Protein AF-T2SXD1-F1 (afdb_monomer_lite)

pLDDT: mean 91.99, std 13.14, range [37.91, 98.5]

Organism: NCBI:txid1337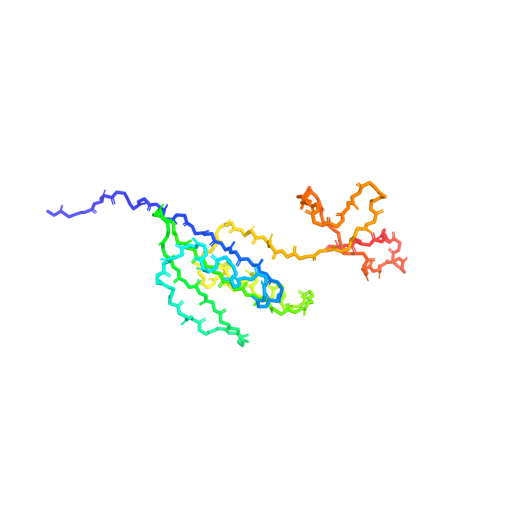391

Sequence (124 aa):
KNTCDGEKMVQKIGILGAMREEITPILELFGVGFEEIPLGGNVFHKGVYHNKEIIVAYSKIGKVHSTLTTTSMILAFGVQKVLFSGVAGSLVKDLKINDLLVATQLVQHDVDLSAFDHPLGFIP

Foldseek 3Di:
DDDPPDPPPAAEEEEEEQDPVQCPVVVVVQVFQWDWDDDPNWTWTWGAHPSHIYIYTYQHDDDVSRVVVVCCSCPVVVHPYYHYTDDDDDPDPPADPPDDDDDPDDFDQPDDPVVVVDDGRDDD

InterPro domains:
  IPR000845 Nucleoside phosphorylase domain [PF01048] (12-116)
  IPR035994 Nucleoside phosphorylase superfamily [G3DSA:3.40.50.1580] (9-124)
  IPR035994 Nucleoside phosphorylase superfamily [SSF53167] (12-123)

Secondary structure (DSSP, 8-state):
----------EEEEEEESSHHHHHHHHHHH-S-PEEEEETTEEEEEEEETTEEEEEEE--SSHHHHHHHHHHHHHHH---EEEE-------STTPPTT-----S----TT---GGGTPPTT---

Radius of gyration: 18.23 Å; chains: 1; bounding box: 50×31×59 Å

Structure (mmCIF, N/CA/C/O backbone):
data_AF-T2SXD1-F1
#
_entry.id   AF-T2SXD1-F1
#
loop_
_atom_site.group_PDB
_atom_site.id
_atom_site.type_symbol
_atom_site.label_atom_id
_atom_site.label_alt_id
_atom_site.label_comp_id
_atom_site.label_asym_id
_atom_site.label_entity_id
_atom_site.label_seq_id
_atom_site.pdbx_PDB_ins_code
_atom_site.Cartn_x
_atom_site.Cartn_y
_atom_site.Cartn_z
_atom_site.occupancy
_atom_site.B_iso_or_equiv
_atom_site.auth_seq_id
_atom_site.auth_comp_id
_atom_site.auth_asym_id
_atom_site.auth_atom_id
_atom_site.pdbx_PDB_model_num
ATOM 1 N N . LYS A 1 1 ? -26.502 -17.886 33.418 1.00 37.91 1 LYS A N 1
ATOM 2 C CA . LYS A 1 1 ? -25.039 -18.053 33.238 1.00 37.91 1 LYS A CA 1
ATOM 3 C C . LYS A 1 1 ? -24.834 -18.280 31.742 1.00 37.91 1 LYS A C 1
ATOM 5 O O . LYS A 1 1 ? -25.166 -19.361 31.288 1.00 37.91 1 LYS A O 1
ATOM 10 N N . ASN A 1 2 ? -24.795 -17.194 30.961 1.00 38.81 2 ASN A N 1
ATOM 11 C CA . ASN A 1 2 ? -23.576 -16.588 30.377 1.00 38.81 2 ASN A CA 1
ATOM 12 C C . ASN A 1 2 ? -22.790 -17.621 29.562 1.00 38.81 2 ASN A C 1
ATOM 14 O O . ASN A 1 2 ? -22.407 -18.628 30.139 1.00 38.81 2 ASN A O 1
ATOM 18 N N . THR A 1 3 ? -22.452 -17.471 28.287 1.00 45.53 3 THR A N 1
ATOM 19 C CA . THR A 1 3 ? -22.532 -16.409 27.259 1.00 45.53 3 THR A CA 1
ATOM 20 C C . THR A 1 3 ? -21.849 -17.082 26.068 1.00 45.53 3 THR A C 1
ATOM 22 O O . THR A 1 3 ? -20.729 -17.536 26.274 1.00 45.53 3 THR A O 1
ATOM 25 N N . CYS A 1 4 ? -22.457 -17.184 24.886 1.00 41.00 4 CYS A N 1
ATOM 26 C CA . CYS A 1 4 ? -21.770 -17.558 23.636 1.00 41.00 4 CYS A CA 1
ATOM 27 C C . CYS A 1 4 ? -22.655 -17.139 22.448 1.00 41.00 4 CYS A C 1
ATOM 29 O O . CYS A 1 4 ? -23.067 -17.965 21.637 1.00 41.00 4 CYS A O 1
ATOM 31 N N . ASP A 1 5 ? -22.994 -15.852 22.374 1.00 45.12 5 ASP A N 1
ATOM 32 C CA . ASP A 1 5 ? -23.400 -15.273 21.096 1.00 45.12 5 ASP A CA 1
ATOM 33 C C . ASP A 1 5 ? -22.146 -15.248 20.217 1.00 45.12 5 ASP A C 1
ATOM 35 O O . ASP A 1 5 ? -21.136 -14.655 20.592 1.00 45.12 5 ASP A O 1
ATOM 39 N N . GLY A 1 6 ? -22.174 -15.976 19.098 1.00 44.44 6 GLY A N 1
ATOM 40 C CA . GLY A 1 6 ? -21.041 -16.082 18.186 1.00 44.44 6 GLY A CA 1
ATOM 41 C C . GLY A 1 6 ? -20.570 -14.699 17.748 1.00 44.44 6 GLY A C 1
ATOM 42 O O . GLY A 1 6 ? -21.315 -13.962 17.100 1.00 44.44 6 GLY A O 1
ATOM 43 N N . GLU A 1 7 ? -19.333 -14.353 18.099 1.00 51.22 7 GLU A N 1
ATOM 44 C CA . GLU A 1 7 ? -18.679 -13.139 17.631 1.00 51.22 7 GLU A CA 1
ATOM 45 C C . GLU A 1 7 ? -18.646 -13.178 16.099 1.00 51.22 7 GLU A C 1
ATOM 47 O O . GLU A 1 7 ? -17.864 -13.905 15.481 1.00 51.22 7 GLU A O 1
ATOM 52 N N . LYS A 1 8 ? -19.541 -12.424 15.450 1.00 57.34 8 LYS A N 1
ATOM 53 C CA . LYS A 1 8 ? -19.431 -12.165 14.015 1.00 57.34 8 LYS A CA 1
ATOM 54 C C . LYS A 1 8 ? -18.068 -11.519 13.794 1.00 57.34 8 LYS A C 1
ATOM 56 O O . LYS A 1 8 ? -17.869 -10.374 14.186 1.00 57.34 8 LYS A O 1
ATOM 61 N N . MET A 1 9 ? -17.156 -12.252 13.158 1.00 59.59 9 MET A N 1
ATOM 62 C CA . MET A 1 9 ? -15.852 -11.743 12.739 1.00 59.59 9 MET A CA 1
ATOM 63 C C . MET A 1 9 ? -16.042 -10.454 11.934 1.00 59.59 9 MET A C 1
ATOM 65 O O . MET A 1 9 ? -16.510 -10.479 10.792 1.00 59.59 9 MET A O 1
ATOM 69 N N . VAL A 1 10 ? -15.707 -9.319 12.547 1.00 78.94 10 VAL A N 1
ATOM 70 C CA . VAL A 1 10 ? -15.702 -8.018 11.880 1.00 78.94 10 VAL A CA 1
ATOM 71 C C . VAL A 1 10 ? -14.595 -8.061 10.836 1.00 78.94 10 VAL A C 1
ATOM 73 O O . VAL A 1 10 ? -13.424 -8.238 11.169 1.00 78.94 10 VAL A O 1
ATOM 76 N N . GLN A 1 11 ? -14.960 -7.943 9.559 1.00 92.19 11 GLN A N 1
ATOM 77 C CA . GLN A 1 11 ? -13.968 -7.941 8.487 1.00 92.19 11 GLN A CA 1
ATOM 78 C C . GLN A 1 11 ? 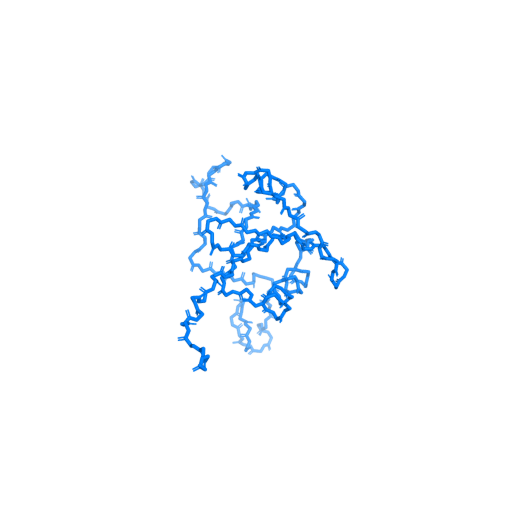-13.062 -6.719 8.610 1.00 92.19 11 GLN A C 1
ATOM 80 O O . GLN A 1 11 ? -13.553 -5.596 8.746 1.00 92.19 11 GLN A O 1
ATOM 85 N N . LYS A 1 12 ? -11.751 -6.959 8.512 1.00 97.19 12 LYS A N 1
ATOM 86 C CA . LYS A 1 12 ? -10.715 -5.929 8.592 1.00 97.19 12 LYS A CA 1
ATOM 87 C C . LYS A 1 12 ? -10.038 -5.736 7.244 1.00 97.19 12 LYS A C 1
ATOM 89 O O . LYS A 1 12 ? -9.400 -6.664 6.732 1.00 97.19 12 LYS A O 1
ATOM 94 N N . ILE A 1 13 ? -10.186 -4.547 6.671 1.00 98.06 13 ILE A N 1
ATOM 95 C CA . ILE A 1 13 ? -9.668 -4.203 5.343 1.00 98.06 13 ILE A CA 1
ATOM 96 C C . ILE A 1 13 ? -8.648 -3.075 5.484 1.00 98.06 13 ILE A C 1
ATOM 98 O O . ILE A 1 13 ? -8.937 -2.035 6.068 1.00 98.06 13 ILE A O 1
ATOM 102 N N . GLY A 1 14 ? -7.458 -3.288 4.937 1.00 98.19 14 GLY A N 1
ATOM 103 C CA . GLY A 1 14 ? -6.425 -2.275 4.793 1.00 98.19 14 GLY A CA 1
ATOM 104 C C . GLY A 1 14 ? -6.550 -1.588 3.442 1.00 98.19 14 GLY A C 1
ATOM 105 O O . GLY A 1 14 ? -6.749 -2.258 2.428 1.00 98.19 14 GLY A O 1
ATOM 106 N N . ILE A 1 15 ? -6.419 -0.269 3.418 1.00 98.31 15 ILE A N 1
ATOM 107 C CA . ILE A 1 15 ? -6.324 0.523 2.196 1.00 98.31 15 ILE A CA 1
ATOM 108 C C . ILE A 1 15 ? -5.005 1.283 2.245 1.00 98.31 15 ILE A C 1
ATOM 110 O O . ILE A 1 15 ? -4.747 2.052 3.171 1.00 98.31 15 ILE A O 1
ATOM 114 N N . LEU A 1 16 ? -4.156 1.019 1.262 1.00 98.06 16 LEU A N 1
ATOM 115 C CA . LEU A 1 16 ? -2.784 1.488 1.209 1.00 98.06 16 LEU A CA 1
ATOM 116 C C . LEU A 1 16 ? -2.583 2.389 -0.010 1.00 98.06 16 LEU A C 1
ATOM 118 O O . LEU A 1 16 ? -2.903 1.987 -1.125 1.00 98.06 16 LEU A O 1
ATOM 122 N N . GLY A 1 17 ? -2.016 3.573 0.203 1.00 98.06 17 GLY A N 1
ATOM 123 C CA . GLY A 1 17 ? -1.404 4.385 -0.855 1.00 98.06 17 GLY A CA 1
ATOM 124 C C . GLY A 1 17 ? 0.107 4.491 -0.661 1.00 98.06 17 GLY A C 1
ATOM 125 O O . GLY A 1 17 ? 0.630 4.076 0.375 1.00 98.06 17 GLY A O 1
ATOM 126 N N . ALA A 1 18 ? 0.831 5.059 -1.621 1.00 96.50 18 ALA 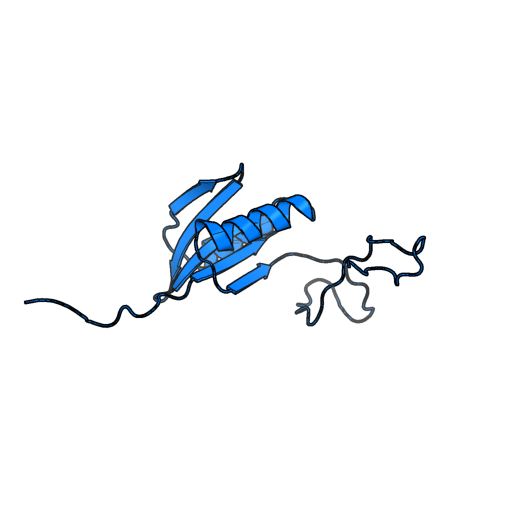A N 1
ATOM 127 C CA . ALA A 1 18 ? 2.248 5.393 -1.461 1.00 96.50 18 ALA A CA 1
ATOM 128 C C . ALA A 1 18 ? 2.437 6.826 -0.942 1.00 96.50 18 ALA A C 1
ATOM 130 O O . ALA A 1 18 ? 3.332 7.077 -0.128 1.00 96.50 18 ALA A O 1
ATOM 131 N N . MET A 1 19 ? 1.590 7.754 -1.379 1.00 96.81 19 MET A N 1
ATOM 132 C CA . MET A 1 19 ? 1.655 9.182 -1.072 1.00 96.81 19 MET A CA 1
ATOM 133 C C . MET A 1 19 ? 0.389 9.655 -0.351 1.00 96.81 19 MET A C 1
ATOM 135 O O . MET A 1 19 ? -0.648 8.991 -0.372 1.00 96.81 19 MET A O 1
ATOM 139 N N . ARG A 1 20 ? 0.468 10.809 0.315 1.00 95.56 20 ARG A N 1
ATOM 140 C CA . ARG A 1 20 ? -0.652 11.348 1.102 1.00 95.56 20 ARG A CA 1
ATOM 141 C C . ARG A 1 20 ? -1.853 11.655 0.209 1.00 95.56 20 ARG A C 1
ATOM 143 O O . ARG A 1 20 ? -2.981 11.316 0.546 1.00 95.56 20 ARG A O 1
ATOM 150 N N . GLU A 1 21 ? -1.579 12.244 -0.944 1.00 95.31 21 GLU A N 1
ATOM 151 C CA . GLU A 1 21 ? -2.534 12.657 -1.968 1.00 95.31 21 GLU A CA 1
ATOM 152 C C . GLU A 1 21 ? -3.372 11.482 -2.489 1.00 95.31 21 GLU A C 1
ATOM 154 O O . GLU A 1 21 ? -4.500 11.678 -2.928 1.00 95.31 21 GLU A O 1
ATOM 159 N N . GLU A 1 22 ? -2.851 10.255 -2.404 1.00 95.31 22 GLU A N 1
ATOM 160 C CA . GLU A 1 22 ? -3.546 9.043 -2.846 1.00 95.31 22 GLU A CA 1
ATOM 161 C C . GLU A 1 22 ? -4.545 8.524 -1.800 1.00 95.31 22 GLU A C 1
ATOM 163 O O . GLU A 1 22 ? -5.496 7.829 -2.159 1.00 95.31 22 GLU A O 1
ATOM 168 N N . ILE A 1 23 ? -4.364 8.866 -0.517 1.00 96.25 23 ILE A N 1
ATOM 169 C CA . ILE A 1 23 ? -5.250 8.420 0.570 1.00 96.25 23 ILE A CA 1
ATOM 170 C C . ILE A 1 23 ? -6.207 9.505 1.064 1.00 96.25 23 ILE A C 1
ATOM 172 O O . ILE A 1 23 ? -7.262 9.172 1.599 1.00 96.25 23 ILE A O 1
ATOM 176 N N . THR A 1 24 ? -5.879 10.790 0.891 1.00 96.06 24 THR A N 1
ATOM 177 C CA . THR A 1 24 ? -6.735 11.900 1.339 1.00 96.06 24 THR A CA 1
ATOM 178 C C . THR A 1 24 ? -8.157 11.803 0.766 1.00 96.06 24 THR A C 1
ATOM 180 O O . THR A 1 24 ? -9.094 11.805 1.566 1.00 96.06 24 THR A O 1
ATOM 183 N N . PRO A 1 25 ? -8.358 11.575 -0.550 1.00 95.81 25 PRO A N 1
ATOM 184 C CA . PRO A 1 25 ? -9.703 11.419 -1.109 1.00 95.81 25 PRO A CA 1
ATOM 185 C C . PRO A 1 25 ? -10.452 10.201 -0.553 1.00 95.81 25 PRO A C 1
ATOM 187 O O . PRO A 1 25 ? -11.676 10.197 -0.481 1.00 95.81 25 PRO A O 1
ATOM 190 N N . ILE A 1 26 ? -9.727 9.152 -0.149 1.00 95.19 26 ILE A N 1
ATOM 191 C CA . ILE A 1 26 ? -10.312 7.931 0.417 1.00 95.19 26 ILE A CA 1
ATOM 192 C C . ILE A 1 26 ? -10.849 8.209 1.823 1.00 95.19 26 ILE A C 1
ATOM 194 O O . ILE A 1 26 ? -11.971 7.816 2.139 1.00 95.19 26 ILE A O 1
ATOM 198 N N . LEU A 1 27 ? -10.068 8.902 2.656 1.00 96.00 27 LEU A N 1
ATOM 199 C CA . LEU A 1 27 ? -10.491 9.310 3.999 1.00 96.00 27 LEU A CA 1
ATOM 200 C C . LEU A 1 27 ? -11.741 10.200 3.937 1.00 96.00 27 LEU A C 1
ATOM 202 O O . LEU A 1 27 ? -12.697 9.967 4.676 1.00 96.00 27 LEU A O 1
ATOM 206 N N . GLU A 1 28 ? -11.756 11.164 3.013 1.00 95.69 28 GLU A N 1
ATOM 207 C CA . GLU A 1 28 ? -12.903 12.045 2.764 1.00 95.69 28 GLU A CA 1
ATOM 208 C C . GLU A 1 28 ? -14.138 11.266 2.294 1.00 95.69 28 GLU A C 1
ATOM 210 O O . GLU A 1 28 ? -15.234 11.486 2.810 1.00 95.69 28 GLU A O 1
ATOM 215 N N . LEU A 1 29 ? -13.963 10.315 1.368 1.00 94.50 29 LEU A N 1
ATOM 216 C CA . LEU A 1 29 ? -15.050 9.505 0.812 1.00 94.50 29 LEU A CA 1
ATOM 217 C C . LEU A 1 29 ? -15.763 8.662 1.874 1.00 94.50 29 LEU A C 1
ATOM 219 O O . LEU A 1 29 ? -16.985 8.519 1.818 1.00 94.50 29 LEU A O 1
ATOM 223 N N . PHE A 1 30 ? -15.025 8.087 2.828 1.00 93.56 30 PHE A N 1
ATOM 224 C CA . PHE A 1 30 ? -15.655 7.328 3.909 1.00 93.56 30 PHE A CA 1
ATOM 225 C C . PHE A 1 30 ? -16.483 8.223 4.832 1.00 93.56 30 PHE A C 1
ATOM 227 O O . PHE A 1 30 ? -17.496 7.761 5.356 1.00 93.56 30 PHE A O 1
ATOM 234 N N . GLY A 1 31 ? -16.061 9.474 5.047 1.00 87.44 31 GLY A N 1
ATOM 235 C CA . GLY A 1 31 ? -16.804 10.443 5.856 1.00 87.44 31 GLY A CA 1
ATOM 236 C C . GLY A 1 31 ? -17.046 10.000 7.304 1.00 87.44 31 GLY A C 1
ATOM 237 O O . GLY A 1 31 ? -18.011 10.437 7.928 1.00 87.44 31 GLY A O 1
ATOM 238 N N . VAL A 1 32 ? -16.204 9.106 7.837 1.00 89.94 32 VAL A N 1
ATOM 239 C CA . VAL A 1 32 ? -16.273 8.617 9.222 1.00 89.94 32 VAL A CA 1
ATOM 240 C C . VAL A 1 32 ? -15.192 9.265 10.081 1.00 89.94 32 VAL A C 1
ATOM 242 O O . VAL A 1 32 ? -14.167 9.720 9.5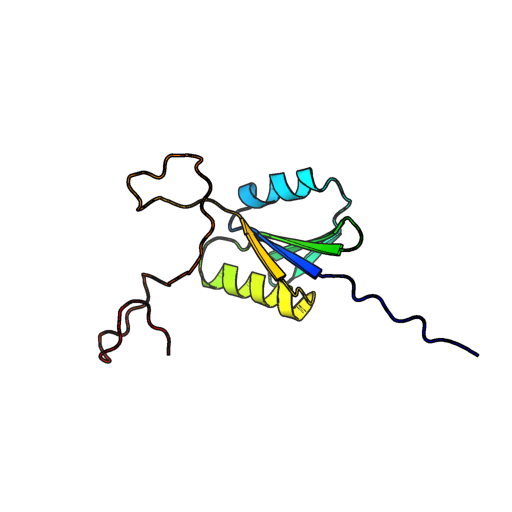78 1.00 89.94 32 VAL A O 1
ATOM 245 N N . GLY A 1 33 ? -15.396 9.276 11.400 1.00 91.88 33 GLY A N 1
ATOM 246 C CA . GLY A 1 33 ? -14.342 9.648 12.340 1.00 91.88 33 GLY A CA 1
ATOM 247 C C . GLY A 1 33 ? -13.255 8.576 12.362 1.00 91.88 33 GLY A C 1
ATOM 248 O O . GLY A 1 33 ? -13.501 7.467 12.837 1.00 91.88 33 GLY A O 1
ATOM 249 N N . PHE A 1 34 ? -12.074 8.901 11.837 1.00 96.81 34 PHE A N 1
ATOM 250 C CA . PHE A 1 34 ? -10.897 8.045 11.932 1.00 96.81 34 PHE A CA 1
ATOM 251 C C . PHE A 1 34 ? -10.098 8.361 13.201 1.00 96.81 34 PHE A C 1
ATOM 253 O O . PHE A 1 34 ? -9.813 9.520 13.494 1.00 96.81 34 PHE A O 1
ATOM 260 N N . GLU A 1 35 ? -9.704 7.322 13.928 1.00 97.81 35 GLU A N 1
ATOM 261 C CA . GLU A 1 35 ? -8.680 7.383 14.969 1.00 97.81 35 GLU A CA 1
ATOM 262 C C . GLU A 1 35 ? -7.297 7.321 14.309 1.00 97.81 35 GLU A C 1
ATOM 264 O O . GLU A 1 35 ? -7.021 6.408 13.528 1.00 97.81 35 GLU A O 1
ATOM 269 N N . GLU A 1 36 ? -6.419 8.275 14.613 1.00 97.94 36 GLU A N 1
ATOM 270 C CA . GLU A 1 36 ? -5.028 8.243 14.160 1.00 97.94 36 GLU A CA 1
ATOM 271 C C . GLU A 1 36 ? -4.159 7.444 15.131 1.00 97.94 36 GLU A C 1
ATOM 273 O O . GLU A 1 36 ? -4.044 7.773 16.311 1.00 97.94 36 GLU A O 1
ATOM 278 N N . ILE A 1 37 ? -3.509 6.405 14.616 1.00 98.44 37 ILE A N 1
ATOM 279 C CA . ILE A 1 37 ? -2.671 5.491 15.387 1.00 98.44 37 ILE A CA 1
ATOM 280 C C . ILE A 1 37 ? -1.234 5.589 14.857 1.00 98.44 37 ILE A C 1
ATOM 282 O O . ILE A 1 37 ? -0.939 5.060 13.778 1.00 98.44 37 ILE A O 1
ATOM 286 N N . PRO A 1 38 ? -0.316 6.258 15.578 1.00 98.00 38 PRO A N 1
ATOM 287 C CA . PRO A 1 38 ? 1.089 6.301 15.199 1.00 98.00 38 PRO A CA 1
ATOM 288 C C . PRO A 1 38 ? 1.768 4.952 15.473 1.00 98.00 38 PRO A C 1
ATOM 290 O O . PRO A 1 38 ? 1.715 4.427 16.585 1.00 98.00 38 PRO A O 1
ATOM 293 N N . LEU A 1 39 ? 2.441 4.393 14.466 1.00 97.50 39 LEU A N 1
ATOM 294 C CA . LEU A 1 39 ? 3.163 3.123 14.575 1.00 97.50 39 LEU A CA 1
ATOM 295 C C . LEU A 1 39 ? 4.297 3.058 13.546 1.00 97.50 39 LEU A C 1
ATOM 297 O O . LEU A 1 39 ? 4.104 3.383 12.377 1.00 97.50 39 LEU A O 1
ATOM 301 N N . GLY A 1 40 ? 5.491 2.625 13.965 1.00 91.94 40 GLY A N 1
ATOM 302 C CA . GLY A 1 40 ? 6.606 2.352 13.044 1.00 91.94 40 GLY A CA 1
ATOM 303 C C . GLY A 1 40 ? 7.074 3.560 12.216 1.00 91.94 40 GLY A C 1
AT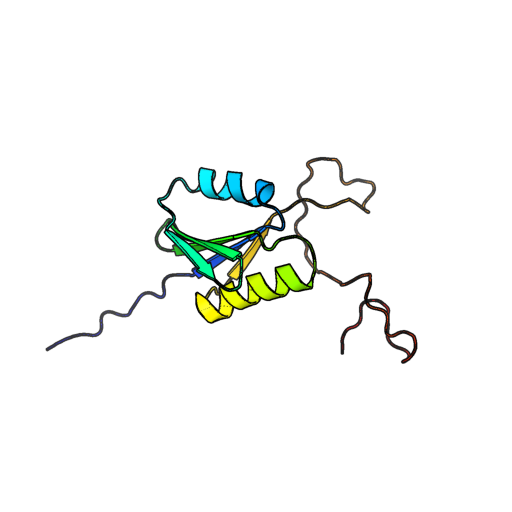OM 304 O O . GLY A 1 40 ? 7.541 3.388 11.094 1.00 91.94 40 GLY A O 1
ATOM 305 N N . GLY A 1 41 ? 6.915 4.786 12.731 1.00 94.38 41 GLY A N 1
ATOM 306 C CA . GLY A 1 41 ? 7.243 6.015 11.993 1.00 94.38 41 GLY A CA 1
ATOM 307 C C . GLY A 1 41 ? 6.240 6.370 10.885 1.00 94.38 41 GLY A C 1
ATOM 308 O O . GLY A 1 41 ? 6.589 7.108 9.953 1.00 94.38 41 GLY A O 1
ATOM 309 N N . ASN A 1 42 ? 5.021 5.833 10.974 1.00 97.38 42 ASN A N 1
ATOM 310 C CA . ASN A 1 42 ? 3.886 6.119 10.106 1.00 97.38 42 ASN A CA 1
ATOM 311 C C . ASN A 1 42 ? 2.613 6.390 10.935 1.00 97.38 42 ASN A C 1
ATOM 313 O O . ASN A 1 42 ? 2.609 6.177 12.150 1.00 97.38 42 ASN A O 1
ATOM 317 N N . VAL A 1 43 ? 1.545 6.858 10.287 1.00 98.06 43 VAL A N 1
ATOM 318 C CA . VAL A 1 43 ? 0.223 7.072 10.897 1.00 98.06 43 VAL A CA 1
ATOM 319 C C . VAL A 1 43 ? -0.805 6.209 10.175 1.00 98.06 43 VAL A C 1
ATOM 321 O O . VAL A 1 43 ? -0.883 6.219 8.946 1.00 98.06 43 VAL A O 1
ATOM 324 N N . PHE A 1 44 ? -1.581 5.455 10.949 1.00 98.50 44 PHE A N 1
ATOM 325 C CA . PHE A 1 44 ? -2.676 4.624 10.462 1.00 98.50 44 PHE A CA 1
ATOM 326 C C . PHE A 1 44 ? -4.003 5.239 10.893 1.00 98.50 44 PHE A C 1
ATOM 328 O O . PHE A 1 44 ? -4.201 5.520 12.069 1.00 98.50 44 PHE A O 1
ATOM 335 N N . HIS A 1 45 ? -4.921 5.418 9.955 1.00 98.38 45 HIS A N 1
ATOM 336 C CA . HIS A 1 45 ? -6.263 5.924 10.204 1.00 98.38 45 HIS A CA 1
ATOM 337 C C . HIS A 1 45 ? -7.211 4.736 10.357 1.00 98.38 45 HIS A C 1
ATOM 339 O O . HIS A 1 45 ? -7.488 4.019 9.391 1.00 98.38 45 HIS A O 1
ATOM 345 N N . LYS A 1 46 ? -7.700 4.508 11.573 1.00 98.06 46 LYS A N 1
ATOM 346 C CA . LYS A 1 46 ? -8.618 3.418 11.903 1.00 98.06 46 LYS A CA 1
ATOM 347 C C . LYS A 1 46 ? -10.050 3.933 11.981 1.00 98.06 46 LYS A C 1
ATOM 349 O O . LYS A 1 46 ? -10.337 4.856 12.733 1.00 98.06 46 LYS A O 1
ATOM 354 N N . GLY A 1 47 ? -10.958 3.318 11.235 1.00 96.44 47 GLY A N 1
ATOM 355 C CA . GLY A 1 47 ? -12.376 3.673 11.232 1.00 96.44 47 GLY A CA 1
ATOM 356 C C . GLY A 1 47 ? -13.277 2.452 11.093 1.00 96.44 47 GLY A C 1
ATOM 357 O O . GLY A 1 47 ? -12.817 1.345 10.811 1.00 96.44 47 GLY A O 1
ATOM 358 N N . VAL A 1 48 ? -14.582 2.652 11.276 1.00 95.56 48 VAL A N 1
ATOM 359 C CA . VAL A 1 48 ? -15.598 1.616 11.046 1.00 95.56 48 VAL A CA 1
ATOM 360 C C . VAL A 1 48 ? -16.568 2.095 9.976 1.00 95.56 48 VAL A C 1
ATOM 362 O O . VAL A 1 48 ? -17.197 3.137 10.131 1.00 95.56 48 VAL A O 1
ATOM 365 N N . TYR A 1 49 ? -16.725 1.314 8.908 1.00 94.00 49 TYR A N 1
ATOM 366 C CA . TYR A 1 49 ? -17.634 1.613 7.801 1.00 94.00 49 TYR A CA 1
ATOM 367 C C . TYR A 1 49 ? -18.451 0.371 7.430 1.00 94.00 49 TYR A C 1
ATOM 369 O O . TYR A 1 49 ? -17.894 -0.690 7.150 1.00 94.00 49 TYR A O 1
ATOM 377 N N . HIS A 1 50 ? -19.784 0.474 7.459 1.00 92.06 50 HIS A N 1
ATOM 378 C CA . HIS A 1 50 ? -20.715 -0.645 7.221 1.00 92.06 50 HIS A CA 1
ATOM 379 C C . HIS A 1 50 ? -20.329 -1.956 7.940 1.00 92.06 50 HIS A C 1
ATOM 381 O O . HIS A 1 50 ? -20.249 -3.018 7.313 1.00 92.06 50 HIS A O 1
ATOM 387 N N . ASN A 1 51 ? -20.086 -1.877 9.255 1.00 91.75 51 ASN A N 1
ATOM 388 C CA . ASN A 1 51 ? -19.698 -3.013 10.105 1.00 91.75 51 ASN A CA 1
ATOM 389 C C . ASN A 1 51 ? -18.392 -3.715 9.666 1.00 91.75 51 ASN A C 1
ATOM 391 O O . ASN A 1 51 ? -18.217 -4.916 9.880 1.00 91.75 51 ASN A O 1
ATOM 395 N N . LYS A 1 52 ? -17.489 -2.973 9.016 1.00 94.38 52 LYS A N 1
ATOM 396 C CA . LYS A 1 52 ? -16.120 -3.393 8.695 1.00 94.38 52 LYS A CA 1
ATOM 397 C C . LYS A 1 52 ? -15.144 -2.424 9.341 1.00 94.38 52 LYS A C 1
ATOM 399 O O . LYS A 1 52 ? -15.377 -1.217 9.313 1.00 94.38 52 LYS A O 1
ATOM 404 N N . GLU A 1 53 ? -14.063 -2.950 9.897 1.00 96.75 53 GLU A N 1
ATOM 405 C CA . GLU A 1 53 ? -12.949 -2.134 10.374 1.00 96.75 53 GLU A CA 1
ATOM 406 C C . GLU A 1 53 ? -12.053 -1.813 9.174 1.00 96.75 53 GLU A C 1
ATOM 408 O O . GLU A 1 53 ? -11.617 -2.716 8.452 1.00 96.75 53 GLU A O 1
ATOM 413 N N . ILE A 1 54 ? -11.825 -0.528 8.929 1.00 97.50 54 ILE A N 1
ATOM 414 C CA . ILE A 1 54 ? -11.013 -0.031 7.821 1.00 97.50 54 ILE A CA 1
ATOM 415 C C . ILE A 1 54 ? -9.755 0.605 8.401 1.00 97.50 54 ILE A C 1
ATOM 417 O O . ILE A 1 54 ? -9.843 1.456 9.287 1.00 97.50 54 ILE A O 1
ATOM 421 N N . ILE A 1 55 ? -8.598 0.196 7.887 1.00 98.19 55 ILE A N 1
ATOM 422 C CA . ILE A 1 55 ? -7.294 0.763 8.232 1.00 98.19 55 ILE A CA 1
ATOM 423 C C . ILE A 1 55 ? -6.731 1.434 6.983 1.00 98.19 55 ILE A C 1
ATOM 425 O O . ILE A 1 55 ? -6.398 0.749 6.019 1.00 98.19 55 ILE A O 1
ATOM 429 N N . VAL A 1 56 ? -6.618 2.757 6.984 1.00 98.38 56 VAL A N 1
ATOM 430 C CA . VAL A 1 56 ? -6.063 3.521 5.859 1.00 98.38 56 VAL A CA 1
ATOM 431 C C . VAL A 1 56 ? -4.691 4.062 6.241 1.00 98.38 56 VAL A C 1
ATOM 433 O O . VAL A 1 56 ? -4.531 4.624 7.320 1.00 98.38 56 VAL A O 1
ATOM 436 N N . ALA A 1 57 ? -3.691 3.915 5.379 1.00 98.38 57 ALA A N 1
ATOM 437 C CA . ALA A 1 57 ? -2.397 4.576 5.554 1.00 98.38 57 ALA A CA 1
ATOM 438 C C . ALA A 1 57 ? -1.730 4.808 4.197 1.00 98.38 57 ALA A C 1
ATOM 440 O O . ALA A 1 57 ? -1.994 4.082 3.240 1.00 98.38 57 ALA A O 1
ATOM 441 N N . TYR A 1 58 ? -0.824 5.781 4.118 1.00 98.12 58 TYR A N 1
ATOM 442 C CA . TYR A 1 58 ? 0.113 5.876 3.001 1.00 98.12 58 TYR A CA 1
ATOM 443 C C . TYR A 1 58 ? 1.474 5.355 3.456 1.00 98.12 58 TYR A C 1
ATOM 445 O O . TYR A 1 58 ? 1.903 5.641 4.571 1.00 98.12 58 TYR A O 1
ATOM 453 N N . SER A 1 59 ? 2.173 4.577 2.634 1.00 97.12 59 SER A N 1
ATOM 454 C CA . SER A 1 59 ? 3.414 3.929 3.061 1.00 97.12 59 SER A CA 1
ATOM 455 C C . SER A 1 59 ? 4.635 4.837 3.064 1.00 97.12 59 SER A C 1
ATOM 457 O O . SER A 1 59 ? 5.594 4.528 3.767 1.00 97.12 59 SER A O 1
ATOM 459 N N . LYS A 1 60 ? 4.607 5.933 2.294 1.00 96.12 60 LYS A N 1
ATOM 460 C CA . LYS A 1 60 ? 5.775 6.566 1.646 1.00 96.12 60 LYS A CA 1
ATOM 461 C C . LYS A 1 60 ? 6.248 5.742 0.442 1.00 96.12 60 LYS A C 1
ATOM 463 O O . LYS A 1 60 ? 5.855 4.590 0.253 1.00 96.12 60 LYS A O 1
ATOM 468 N N . ILE A 1 61 ? 7.104 6.344 -0.380 1.00 95.00 61 ILE A N 1
ATOM 469 C CA . ILE A 1 61 ? 7.575 5.761 -1.642 1.00 95.00 61 ILE A CA 1
ATOM 470 C C . ILE A 1 61 ? 8.598 4.644 -1.381 1.00 95.00 61 ILE A C 1
ATOM 472 O O . ILE A 1 61 ? 9.482 4.774 -0.529 1.00 95.00 61 ILE A O 1
ATOM 476 N N . GLY A 1 62 ? 8.495 3.564 -2.160 1.00 95.44 62 GLY A N 1
ATOM 477 C CA . GLY A 1 62 ? 9.507 2.510 -2.262 1.00 95.44 62 GLY A CA 1
ATOM 478 C C . GLY A 1 62 ? 9.112 1.165 -1.645 1.00 95.44 62 GLY A C 1
ATOM 479 O O . GLY A 1 62 ? 8.199 1.054 -0.822 1.00 95.44 62 GLY A O 1
ATOM 480 N N . LYS A 1 63 ? 9.841 0.116 -2.050 1.00 97.62 63 LYS A N 1
ATOM 481 C CA . LYS A 1 63 ? 9.570 -1.286 -1.680 1.00 97.62 63 LYS A CA 1
ATOM 482 C C . LYS A 1 63 ? 9.670 -1.536 -0.172 1.00 97.62 63 LYS A C 1
ATOM 484 O O . LYS A 1 63 ? 8.830 -2.222 0.397 1.00 97.62 63 LYS A O 1
ATOM 489 N N . VAL A 1 64 ? 10.651 -0.931 0.501 1.00 97.44 64 VAL A N 1
ATOM 490 C CA . VAL A 1 64 ? 10.853 -1.103 1.953 1.00 97.44 64 VAL A CA 1
ATOM 491 C C . VAL A 1 64 ? 9.698 -0.491 2.752 1.00 97.44 64 VAL A C 1
ATOM 493 O O . VAL A 1 64 ? 9.123 -1.141 3.621 1.00 97.44 64 VAL A O 1
ATOM 496 N N . HIS A 1 65 ? 9.314 0.741 2.423 1.00 97.75 65 HIS A N 1
ATOM 497 C CA . HIS A 1 65 ? 8.238 1.466 3.096 1.00 97.75 65 HIS A CA 1
ATOM 498 C C . HIS A 1 65 ? 6.861 0.807 2.930 1.00 97.75 65 HIS A C 1
ATOM 500 O O . HIS A 1 65 ? 6.118 0.655 3.907 1.00 97.75 65 HIS A O 1
ATOM 506 N N . SER A 1 66 ? 6.533 0.384 1.705 1.00 97.62 66 SER A N 1
ATOM 507 C CA . SER A 1 66 ? 5.293 -0.346 1.406 1.00 97.62 66 SER A CA 1
ATOM 508 C C . SER A 1 66 ? 5.252 -1.700 2.112 1.00 97.62 66 SER A C 1
ATOM 510 O O . SER A 1 66 ? 4.232 -2.036 2.718 1.00 97.62 66 SER A O 1
ATOM 512 N N . THR A 1 67 ? 6.374 -2.426 2.143 1.00 97.88 67 THR A N 1
ATOM 513 C CA . THR A 1 67 ? 6.502 -3.691 2.887 1.00 97.88 67 THR A CA 1
ATOM 514 C C . THR A 1 67 ? 6.264 -3.492 4.381 1.00 97.88 67 THR A C 1
ATOM 516 O O . THR A 1 67 ? 5.462 -4.217 4.971 1.00 97.88 67 THR A O 1
ATOM 519 N N . LEU A 1 68 ? 6.904 -2.489 4.994 1.00 98.19 68 LEU A N 1
ATOM 520 C CA . LEU A 1 68 ? 6.747 -2.193 6.419 1.00 98.19 68 LEU A CA 1
ATOM 521 C C . LEU A 1 68 ? 5.291 -1.856 6.760 1.00 98.19 68 LEU A C 1
ATOM 523 O O . LEU A 1 68 ? 4.708 -2.474 7.646 1.00 98.19 68 LEU A O 1
ATOM 527 N N . THR A 1 69 ? 4.685 -0.927 6.019 1.00 98.38 69 THR A N 1
ATOM 528 C CA . THR A 1 69 ? 3.309 -0.476 6.279 1.00 98.38 69 THR A CA 1
ATOM 529 C C . THR A 1 69 ? 2.296 -1.609 6.098 1.00 98.38 69 THR A C 1
ATOM 531 O O . THR A 1 69 ? 1.425 -1.792 6.948 1.00 98.38 69 THR A O 1
ATOM 534 N N . THR A 1 70 ? 2.442 -2.421 5.046 1.00 98.38 70 THR A N 1
ATOM 535 C CA . THR A 1 70 ? 1.572 -3.586 4.804 1.00 98.38 70 THR A CA 1
ATOM 536 C C . THR A 1 70 ? 1.728 -4.635 5.905 1.00 98.38 70 THR A C 1
ATOM 538 O O . THR A 1 70 ? 0.742 -5.164 6.415 1.00 98.38 70 THR A O 1
ATOM 541 N N . THR A 1 71 ? 2.966 -4.900 6.329 1.00 98.38 71 THR A N 1
ATOM 542 C CA . THR A 1 71 ? 3.254 -5.827 7.431 1.00 98.38 71 THR A CA 1
ATOM 543 C C . THR A 1 71 ? 2.618 -5.339 8.731 1.00 98.38 71 THR A C 1
ATOM 545 O O . THR A 1 71 ? 1.980 -6.123 9.431 1.00 98.38 71 THR A O 1
ATOM 548 N N . SER A 1 72 ? 2.713 -4.042 9.036 1.00 98.31 72 SER A N 1
ATOM 549 C CA . SER A 1 72 ? 2.048 -3.440 10.195 1.00 98.31 72 SER A CA 1
ATOM 550 C C . SER A 1 72 ? 0.523 -3.551 10.114 1.00 98.31 72 SER A C 1
ATOM 552 O O . SER A 1 72 ? -0.086 -3.920 11.115 1.00 98.31 72 SER A O 1
ATOM 554 N N . MET A 1 73 ? -0.095 -3.319 8.945 1.00 98.38 73 MET A N 1
ATOM 555 C CA . MET A 1 73 ? -1.538 -3.541 8.737 1.00 98.38 73 MET A CA 1
ATOM 556 C C . MET A 1 73 ? -1.954 -4.961 9.139 1.00 98.38 73 MET A C 1
ATOM 558 O O . MET A 1 73 ? -2.920 -5.150 9.880 1.00 98.38 73 MET A O 1
ATOM 562 N N . ILE A 1 74 ? -1.206 -5.960 8.675 1.00 98.38 74 ILE A N 1
ATOM 563 C CA . ILE A 1 74 ? -1.523 -7.369 8.913 1.00 98.38 74 ILE A CA 1
ATOM 564 C C . ILE A 1 74 ? -1.273 -7.742 10.378 1.00 98.38 74 ILE A C 1
ATOM 566 O O . ILE A 1 74 ? -2.172 -8.254 11.040 1.00 98.38 74 ILE A O 1
ATOM 570 N N . LEU A 1 75 ? -0.077 -7.468 10.904 1.00 98.00 75 LEU A N 1
ATOM 571 C CA . LEU A 1 75 ? 0.345 -7.977 12.211 1.00 98.00 75 LEU A CA 1
ATOM 572 C C . LEU A 1 75 ? -0.215 -7.178 13.390 1.00 98.00 75 LEU A C 1
ATOM 574 O O . LEU A 1 75 ? -0.592 -7.773 14.395 1.00 98.00 75 LEU A O 1
ATOM 578 N N . ALA A 1 76 ? -0.271 -5.847 13.291 1.00 97.31 76 ALA A N 1
ATOM 579 C CA . ALA A 1 76 ? -0.704 -5.002 14.406 1.00 97.31 76 ALA A CA 1
ATOM 580 C C . ALA A 1 76 ? -2.224 -4.793 14.431 1.00 97.31 76 ALA A C 1
ATOM 582 O O . ALA A 1 76 ? -2.809 -4.676 15.505 1.00 97.31 76 ALA A O 1
ATOM 583 N N . PHE A 1 77 ? -2.873 -4.765 13.261 1.00 97.00 77 PHE A N 1
ATOM 584 C CA . PHE A 1 77 ? -4.311 -4.487 13.162 1.00 97.00 77 PHE A CA 1
ATOM 585 C C . PHE A 1 77 ? -5.146 -5.718 12.791 1.00 97.00 77 PHE A C 1
ATOM 587 O O . PHE A 1 77 ? -6.369 -5.702 12.955 1.00 97.00 77 PHE A O 1
ATOM 594 N N . GLY A 1 78 ? -4.515 -6.808 12.345 1.00 97.38 78 GLY A N 1
ATOM 595 C CA . GLY A 1 78 ? -5.215 -8.020 11.919 1.00 97.38 78 GLY A CA 1
ATOM 596 C C . GLY A 1 78 ? -5.932 -7.851 10.580 1.00 97.38 78 GLY A C 1
ATOM 597 O O . GLY A 1 78 ? -6.963 -8.487 10.359 1.00 97.38 78 GLY A O 1
ATOM 598 N N . VAL A 1 79 ? -5.443 -6.962 9.707 1.00 98.06 79 VAL A N 1
ATOM 599 C CA . VAL A 1 79 ? -6.000 -6.780 8.361 1.00 98.06 79 VAL A CA 1
ATOM 600 C C . VAL A 1 79 ? -5.923 -8.091 7.579 1.00 98.06 79 VAL A C 1
ATOM 602 O O . VAL A 1 79 ? -4.868 -8.712 7.483 1.00 98.06 79 VAL A O 1
ATOM 605 N N . GLN A 1 80 ? -7.048 -8.486 6.983 1.00 97.56 80 GLN A N 1
ATOM 606 C CA . GLN A 1 80 ? -7.182 -9.742 6.234 1.00 97.56 80 GLN A CA 1
ATOM 607 C C . GLN A 1 80 ? -7.141 -9.533 4.718 1.00 97.56 80 GLN A C 1
ATOM 609 O O . GLN A 1 80 ? -6.894 -10.469 3.962 1.00 97.56 80 GLN A O 1
ATOM 614 N N . LYS A 1 81 ? -7.432 -8.311 4.263 1.00 97.25 81 LYS A N 1
ATOM 615 C CA . LYS A 1 81 ? -7.419 -7.921 2.851 1.00 97.25 81 LYS A CA 1
ATOM 616 C C . LYS A 1 81 ? -6.789 -6.550 2.720 1.00 97.25 81 LYS A C 1
ATOM 618 O O . LYS A 1 81 ? -7.186 -5.642 3.441 1.00 97.25 81 LYS A O 1
ATOM 623 N N . VAL A 1 82 ? -5.861 -6.402 1.784 1.00 97.69 82 VAL A N 1
ATOM 624 C CA . VAL A 1 82 ? -5.205 -5.126 1.490 1.00 97.69 82 VAL A CA 1
ATOM 625 C C . VAL A 1 82 ? -5.599 -4.693 0.086 1.00 97.69 82 VAL A C 1
ATOM 627 O O . VAL A 1 82 ? -5.475 -5.467 -0.862 1.00 97.69 82 VAL A O 1
ATOM 630 N N . LEU A 1 83 ? -6.091 -3.467 -0.033 1.00 97.75 83 LEU A N 1
ATOM 631 C CA . LEU A 1 83 ? -6.340 -2.790 -1.297 1.00 97.75 83 LEU A CA 1
ATOM 632 C C . LEU A 1 83 ? -5.268 -1.721 -1.466 1.00 97.75 83 LEU A C 1
ATOM 634 O O . LEU A 1 83 ? -5.104 -0.879 -0.588 1.00 97.75 83 LEU A O 1
ATOM 638 N N . PHE A 1 84 ? -4.543 -1.754 -2.578 1.00 97.81 84 PHE A N 1
ATOM 639 C CA . PHE A 1 84 ? -3.604 -0.695 -2.926 1.00 97.81 84 PHE A CA 1
ATOM 640 C C . PHE A 1 84 ? -4.255 0.257 -3.932 1.00 97.81 84 PHE A C 1
ATOM 642 O O . PHE A 1 84 ? -4.837 -0.201 -4.916 1.00 97.81 84 PHE A O 1
ATOM 649 N N . SER A 1 85 ? -4.152 1.561 -3.688 1.00 95.62 85 SER A N 1
ATOM 650 C CA . SER A 1 85 ? -4.632 2.617 -4.580 1.00 95.62 85 SER A CA 1
ATOM 651 C C . SER A 1 85 ? -3.530 3.647 -4.778 1.00 95.62 85 SER A C 1
ATOM 653 O O . SER A 1 85 ? -2.999 4.182 -3.809 1.00 95.62 85 SER A O 1
ATOM 655 N N . GLY A 1 86 ? -3.205 3.940 -6.032 1.00 94.62 86 GLY A N 1
ATOM 656 C CA . GLY A 1 86 ? -2.189 4.921 -6.380 1.00 94.62 86 GLY A CA 1
ATOM 657 C C . GLY A 1 86 ? -2.102 5.142 -7.881 1.00 94.62 86 GLY A C 1
ATOM 658 O O . GLY A 1 86 ? -2.938 4.648 -8.644 1.00 94.62 86 GLY A O 1
ATOM 659 N N . VAL A 1 87 ? -1.085 5.885 -8.300 1.00 94.44 87 VAL A N 1
ATOM 660 C CA . VAL A 1 87 ? -0.833 6.193 -9.714 1.00 94.44 87 VAL A CA 1
ATOM 661 C C . VAL A 1 87 ? 0.304 5.348 -10.293 1.00 94.44 87 VAL A C 1
ATOM 663 O O . VAL A 1 87 ? 1.223 4.940 -9.584 1.00 94.44 87 VAL A O 1
ATOM 666 N N . ALA A 1 88 ? 0.261 5.096 -11.603 1.00 93.19 88 ALA A N 1
ATOM 667 C CA . ALA A 1 88 ? 1.298 4.352 -12.314 1.00 93.19 88 ALA A CA 1
ATOM 668 C C . ALA A 1 88 ? 1.538 4.914 -13.722 1.00 93.19 88 ALA A C 1
ATOM 670 O O . ALA A 1 88 ? 0.641 5.481 -14.345 1.00 93.19 88 ALA A O 1
ATOM 671 N N . GLY A 1 89 ? 2.758 4.730 -14.230 1.00 91.69 89 GLY A N 1
ATOM 672 C CA . GLY A 1 89 ? 3.082 4.969 -15.635 1.00 91.69 89 GLY A CA 1
ATOM 673 C C . GLY A 1 89 ? 2.674 3.777 -16.502 1.00 91.69 89 GLY A C 1
ATOM 674 O O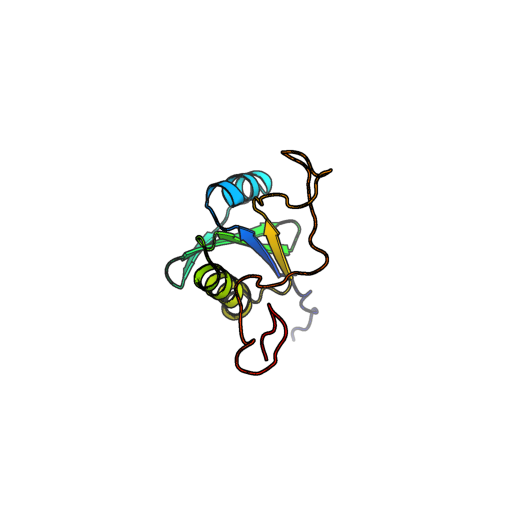 . GLY A 1 89 ? 2.867 2.628 -16.108 1.00 91.69 89 GLY A O 1
ATOM 675 N N . SER A 1 90 ? 2.126 4.042 -17.690 1.00 89.38 90 SER A N 1
ATOM 676 C CA . SER A 1 90 ? 1.737 2.982 -18.622 1.00 89.38 90 SER A CA 1
ATOM 677 C C . SER A 1 90 ? 2.901 2.512 -19.495 1.00 89.38 90 SER A C 1
ATOM 679 O O . SER A 1 90 ? 3.620 3.323 -20.076 1.00 89.38 90 SER A O 1
ATOM 681 N N . LEU A 1 91 ? 3.014 1.192 -19.659 1.00 88.62 91 LEU A N 1
ATOM 682 C CA . LEU A 1 91 ? 3.792 0.544 -20.726 1.00 88.62 91 LEU A CA 1
ATOM 683 C C . LEU A 1 91 ? 2.896 0.038 -21.874 1.00 88.62 91 LEU A C 1
ATOM 685 O O . LEU A 1 91 ? 3.389 -0.402 -22.912 1.00 88.62 91 LEU A O 1
ATOM 689 N N . VAL A 1 92 ? 1.574 0.086 -21.691 1.00 90.44 92 VAL A N 1
ATOM 690 C CA . VAL A 1 92 ? 0.569 -0.362 -22.659 1.00 90.44 92 VAL A CA 1
ATOM 691 C C . VAL A 1 92 ? 0.186 0.823 -23.538 1.00 90.44 92 VAL A C 1
ATOM 693 O O . VAL A 1 92 ? -0.304 1.833 -23.037 1.00 90.44 92 VAL A O 1
ATOM 696 N N . LYS A 1 93 ? 0.386 0.692 -24.854 1.00 87.56 93 LYS A N 1
ATOM 697 C CA . LYS A 1 93 ? 0.144 1.780 -25.821 1.00 87.56 93 LYS A CA 1
ATOM 698 C C . LYS A 1 93 ? -1.287 2.319 -25.794 1.00 87.56 93 LYS A C 1
ATOM 700 O O . LYS A 1 93 ? -1.482 3.509 -26.013 1.00 87.56 93 LYS A O 1
ATOM 705 N N . ASP A 1 94 ? -2.256 1.451 -25.523 1.00 90.81 94 ASP A N 1
ATOM 706 C CA . ASP A 1 94 ? -3.677 1.798 -25.569 1.00 90.81 94 ASP A CA 1
ATOM 707 C C . ASP A 1 94 ? -4.219 2.341 -24.239 1.00 90.81 94 ASP A C 1
ATOM 709 O O . ASP A 1 94 ? -5.344 2.834 -24.208 1.00 90.81 94 ASP A O 1
ATOM 713 N N . LEU A 1 95 ? -3.428 2.285 -23.158 1.00 92.19 95 LEU A N 1
ATOM 714 C CA . LEU A 1 95 ? -3.818 2.818 -21.854 1.00 92.19 95 LEU A CA 1
ATOM 715 C C . LEU A 1 95 ? -3.506 4.319 -21.796 1.00 92.19 95 LEU A C 1
ATOM 717 O O . LEU A 1 95 ? -2.350 4.739 -21.928 1.00 92.19 95 LEU A O 1
ATOM 721 N N . LYS A 1 96 ? -4.543 5.127 -21.603 1.00 93.00 96 LYS A N 1
ATOM 722 C CA . LYS A 1 96 ? -4.488 6.591 -21.602 1.00 93.00 96 LYS A CA 1
ATOM 723 C C . LYS A 1 96 ? -4.372 7.144 -20.183 1.00 93.00 96 LYS A C 1
ATOM 725 O O . LYS A 1 96 ? -4.574 6.455 -19.187 1.00 93.00 96 LYS A O 1
ATOM 730 N N . ILE A 1 97 ? -4.043 8.433 -20.090 1.00 92.81 97 ILE A N 1
ATOM 731 C CA . ILE A 1 97 ? -4.072 9.165 -18.818 1.00 92.81 97 ILE A CA 1
ATOM 732 C C . ILE A 1 97 ? -5.489 9.072 -18.231 1.00 92.81 97 ILE A C 1
ATOM 734 O O . ILE A 1 97 ? -6.458 9.334 -18.941 1.00 92.81 97 ILE A O 1
ATOM 738 N N . ASN A 1 98 ? -5.573 8.753 -16.936 1.00 92.38 98 ASN A N 1
ATOM 739 C CA . ASN A 1 98 ? -6.797 8.518 -16.154 1.00 92.38 98 ASN A CA 1
ATOM 740 C C . ASN A 1 98 ? -7.527 7.190 -16.408 1.00 92.38 98 ASN A C 1
ATOM 742 O O . ASN A 1 98 ? -8.581 6.971 -15.808 1.00 92.38 98 ASN A O 1
ATOM 746 N N . ASP A 1 99 ? -6.985 6.287 -17.225 1.00 94.75 99 ASP A N 1
ATOM 747 C CA . ASP A 1 99 ? -7.521 4.928 -17.294 1.00 94.75 99 ASP A CA 1
ATOM 748 C C . ASP A 1 99 ? -7.234 4.170 -15.987 1.00 94.75 99 ASP A C 1
ATOM 750 O O . ASP A 1 99 ? -6.152 4.276 -15.402 1.00 94.75 99 ASP A O 1
ATOM 754 N N . LEU A 1 100 ? -8.210 3.375 -15.534 1.00 93.69 100 LEU A N 1
ATOM 755 C CA . LEU A 1 100 ? -8.064 2.517 -14.361 1.00 93.69 100 LEU A CA 1
ATOM 756 C C . LEU A 1 100 ? -7.529 1.147 -14.776 1.00 93.69 100 LEU A C 1
ATOM 758 O O . LEU A 1 100 ? -8.127 0.455 -15.601 1.00 93.69 100 LEU A O 1
ATOM 762 N N . LEU A 1 101 ? -6.443 0.723 -14.138 1.00 92.81 101 LEU A N 1
ATOM 763 C CA . LEU A 1 101 ? -5.869 -0.602 -14.317 1.00 92.81 101 LEU A CA 1
ATOM 764 C C . LEU A 1 101 ? -5.925 -1.381 -13.004 1.00 92.81 101 LEU A C 1
ATOM 766 O O . LEU A 1 101 ? -5.455 -0.918 -11.968 1.00 92.81 101 LEU A O 1
ATOM 770 N N . VAL A 1 102 ? -6.468 -2.595 -13.068 1.00 94.94 102 VAL A N 1
ATOM 771 C CA . VAL A 1 102 ? -6.430 -3.556 -11.964 1.00 94.94 102 VAL A CA 1
ATOM 772 C C . VAL A 1 102 ? -5.374 -4.603 -12.288 1.00 94.94 102 VAL A C 1
ATOM 774 O O . VAL A 1 102 ? -5.493 -5.330 -13.274 1.00 94.94 102 VAL A O 1
ATOM 777 N N . ALA A 1 103 ? -4.329 -4.671 -11.466 1.00 95.06 103 ALA A N 1
ATOM 778 C CA . ALA A 1 103 ? -3.270 -5.653 -11.641 1.00 95.06 103 ALA A CA 1
ATOM 779 C C . ALA A 1 103 ? -3.808 -7.074 -11.405 1.00 95.06 103 ALA A C 1
ATOM 781 O O . ALA A 1 103 ? -4.411 -7.360 -10.372 1.00 95.06 103 ALA A O 1
ATOM 782 N N . THR A 1 104 ? -3.562 -7.974 -12.355 1.00 95.44 104 THR A N 1
ATOM 783 C CA . THR A 1 104 ? -3.832 -9.413 -12.200 1.00 95.44 104 THR A CA 1
ATOM 784 C C . THR A 1 104 ? -2.634 -10.146 -11.604 1.00 95.44 104 THR A C 1
ATOM 786 O O . THR A 1 104 ? -2.800 -11.144 -10.906 1.00 95.44 104 THR A O 1
ATOM 789 N N . GLN A 1 105 ? -1.429 -9.644 -11.880 1.00 94.62 105 GLN A N 1
ATOM 790 C CA . GLN A 1 105 ? -0.144 -10.144 -11.406 1.00 94.62 105 GLN A CA 1
ATOM 791 C C . GLN A 1 105 ? 0.825 -8.968 -11.236 1.00 94.62 105 GLN A C 1
ATOM 793 O O . GLN A 1 105 ? 0.669 -7.925 -11.873 1.00 94.62 105 GLN A O 1
ATOM 798 N N . LEU A 1 106 ? 1.817 -9.137 -10.363 1.00 95.25 106 LEU A N 1
ATOM 799 C CA . LEU A 1 106 ? 2.821 -8.129 -10.020 1.00 95.25 106 LEU A CA 1
ATOM 800 C C . LEU A 1 106 ? 4.207 -8.785 -10.046 1.00 95.25 106 LEU A C 1
ATOM 802 O O . LEU A 1 106 ? 4.348 -9.943 -9.659 1.00 95.25 106 LEU A O 1
ATOM 806 N N . VAL A 1 107 ? 5.226 -8.038 -10.470 1.00 95.19 107 VAL A N 1
ATOM 807 C CA . VAL A 1 107 ? 6.630 -8.478 -10.511 1.00 95.19 107 VAL A CA 1
ATOM 808 C C . VAL A 1 107 ? 7.545 -7.339 -10.060 1.00 95.19 107 VAL A C 1
ATOM 810 O O . VAL A 1 107 ? 7.212 -6.166 -10.239 1.00 95.19 107 VAL A O 1
ATOM 813 N N . GLN A 1 108 ? 8.703 -7.667 -9.486 1.00 96.94 108 GLN A N 1
ATOM 814 C CA . GLN A 1 108 ? 9.752 -6.687 -9.196 1.00 96.94 108 GLN A CA 1
ATOM 815 C C . GLN A 1 108 ? 10.725 -6.619 -10.376 1.00 96.94 108 GLN A C 1
ATOM 817 O O . GLN A 1 108 ? 11.614 -7.452 -10.501 1.00 96.94 108 GLN A O 1
ATOM 822 N N . HIS A 1 109 ? 10.543 -5.644 -11.267 1.00 95.19 109 HIS A N 1
ATOM 823 C CA . HIS A 1 109 ? 11.315 -5.545 -12.514 1.00 95.19 109 HIS A CA 1
ATOM 824 C C . HIS A 1 109 ? 12.817 -5.263 -12.312 1.00 95.19 109 HIS A C 1
ATOM 826 O O . HIS A 1 109 ? 13.597 -5.404 -13.247 1.00 95.19 109 HIS A O 1
ATOM 832 N N . ASP A 1 110 ? 13.206 -4.796 -11.126 1.00 96.56 110 ASP A N 1
ATOM 833 C CA . ASP A 1 110 ? 14.566 -4.406 -10.749 1.00 96.56 110 ASP A CA 1
ATOM 834 C C . ASP A 1 110 ? 15.313 -5.502 -9.969 1.00 96.56 110 ASP A C 1
ATOM 836 O O . ASP A 1 110 ? 16.431 -5.277 -9.510 1.00 96.56 110 ASP A O 1
ATOM 840 N N . VAL A 1 111 ? 14.703 -6.677 -9.790 1.00 97.50 111 VAL A N 1
ATOM 841 C CA . VAL A 1 111 ? 15.363 -7.832 -9.175 1.00 97.50 111 VAL A CA 1
ATOM 842 C C . VAL A 1 111 ? 16.140 -8.599 -10.240 1.00 97.50 111 VAL A C 1
ATOM 844 O O . VAL A 1 111 ? 15.561 -9.087 -11.211 1.00 97.50 111 VAL A O 1
ATOM 847 N N . ASP A 1 112 ? 17.448 -8.729 -10.026 1.00 97.50 112 ASP A N 1
ATOM 848 C CA . ASP A 1 112 ? 18.365 -9.407 -10.937 1.00 97.50 112 ASP A CA 1
ATOM 849 C C . ASP A 1 112 ? 19.252 -10.402 -10.176 1.00 97.50 112 ASP A C 1
ATOM 851 O O . ASP A 1 112 ? 20.140 -10.026 -9.410 1.00 97.50 112 ASP A O 1
ATOM 855 N N . LEU A 1 113 ? 18.978 -11.689 -10.397 1.00 96.69 113 LEU A N 1
ATOM 856 C CA . LEU A 1 113 ? 19.783 -12.821 -9.937 1.00 96.69 113 LEU A CA 1
ATOM 857 C C . LEU A 1 113 ? 20.330 -13.624 -11.131 1.00 96.69 113 LEU A C 1
ATOM 859 O O . LEU A 1 113 ? 20.607 -14.817 -11.003 1.00 96.69 113 LEU A O 1
ATOM 863 N N . SER A 1 114 ? 20.501 -12.985 -12.295 1.00 96.19 114 SER A N 1
ATOM 864 C CA . SER A 1 114 ? 20.997 -13.630 -13.522 1.00 96.19 114 SER A CA 1
ATOM 865 C C . SER A 1 114 ? 22.414 -14.193 -13.381 1.00 96.19 114 SER A C 1
ATOM 867 O O . SER A 1 114 ? 22.753 -15.168 -14.042 1.00 96.19 114 SER A O 1
ATOM 869 N N . ALA A 1 115 ? 23.214 -13.658 -12.451 1.00 96.62 115 ALA A N 1
ATOM 870 C CA . ALA A 1 115 ? 24.516 -14.215 -12.077 1.00 96.62 115 ALA A CA 1
ATOM 871 C C . ALA A 1 115 ? 24.438 -15.650 -11.510 1.00 96.62 115 ALA A C 1
ATOM 873 O O . ALA A 1 115 ? 25.456 -16.334 -11.444 1.00 96.62 115 ALA A O 1
ATOM 874 N N . PHE A 1 116 ? 23.246 -16.091 -11.098 1.00 96.44 116 PHE A N 1
ATOM 875 C CA . PHE A 1 116 ? 22.955 -17.432 -10.588 1.00 96.44 116 PHE A CA 1
ATOM 876 C C . PHE A 1 116 ? 22.002 -18.210 -11.515 1.00 96.44 116 PHE A C 1
ATOM 878 O O . PHE A 1 116 ? 21.298 -19.104 -11.054 1.00 96.44 116 PHE A O 1
ATOM 885 N N . ASP A 1 117 ? 21.936 -17.847 -12.802 1.00 96.00 117 ASP A N 1
ATOM 886 C CA . ASP A 1 117 ? 21.083 -18.480 -13.821 1.00 96.00 117 ASP A CA 1
ATOM 887 C C . ASP A 1 117 ? 19.563 -18.412 -13.531 1.00 96.00 117 ASP A C 1
ATOM 889 O O . ASP A 1 117 ? 18.778 -19.229 -14.020 1.00 96.00 117 ASP A O 1
ATOM 893 N N . HIS A 1 118 ? 19.114 -17.412 -12.763 1.00 97.06 118 HIS A N 1
ATOM 894 C CA . HIS A 1 118 ? 17.690 -17.159 -12.517 1.00 97.06 118 HIS A CA 1
ATOM 895 C C . HIS A 1 118 ? 17.078 -16.139 -13.503 1.00 97.06 118 HIS A C 1
ATOM 897 O O . HIS A 1 118 ? 17.766 -15.210 -13.933 1.00 97.06 118 HIS A O 1
ATOM 903 N N . PRO A 1 119 ? 15.772 -16.248 -13.837 1.00 96.31 119 PRO A N 1
ATOM 904 C CA . PRO A 1 119 ? 15.070 -15.239 -14.637 1.00 96.31 119 PRO A CA 1
ATOM 905 C C . PRO A 1 119 ? 15.033 -13.853 -13.966 1.00 96.31 119 PRO A C 1
ATOM 907 O O . PRO A 1 119 ? 14.982 -13.752 -12.741 1.00 96.31 119 PRO A O 1
ATOM 910 N N . LEU A 1 120 ? 14.970 -12.775 -14.759 1.00 96.75 120 LEU A N 1
ATOM 911 C CA . LEU A 1 120 ? 14.746 -11.419 -14.235 1.00 96.75 120 LEU A CA 1
ATOM 912 C C . LEU A 1 120 ? 13.427 -11.340 -13.453 1.00 96.75 120 LEU A C 1
ATOM 914 O O . LEU A 1 120 ? 12.407 -11.888 -13.874 1.00 96.75 120 LEU A O 1
ATOM 918 N N . GLY A 1 121 ? 13.446 -10.638 -12.323 1.00 94.56 121 GLY A N 1
ATOM 919 C CA . GLY A 1 121 ? 12.295 -10.507 -11.432 1.00 94.56 121 GLY A CA 1
ATOM 920 C C . GLY A 1 121 ? 12.034 -11.710 -10.522 1.00 94.56 121 GLY A C 1
ATOM 921 O O . GLY A 1 121 ? 11.083 -11.667 -9.739 1.00 94.56 121 GLY A O 1
ATOM 922 N N . PHE A 1 122 ? 12.853 -12.764 -10.600 1.00 96.12 122 PHE A N 1
ATOM 923 C CA . PHE A 1 122 ? 12.745 -13.936 -9.734 1.00 96.12 122 PHE A CA 1
ATOM 924 C C . PHE A 1 122 ? 13.299 -13.653 -8.334 1.00 96.12 122 PHE A C 1
ATOM 926 O O . PHE A 1 122 ? 14.423 -13.176 -8.181 1.00 96.12 122 PHE A O 1
ATOM 933 N N . ILE A 1 123 ? 12.516 -14.001 -7.313 1.00 91.81 123 ILE A N 1
ATOM 934 C CA . ILE A 1 123 ? 12.949 -14.045 -5.915 1.00 91.81 123 ILE A CA 1
ATOM 935 C C . ILE A 1 123 ? 12.799 -15.502 -5.455 1.00 91.81 123 ILE A C 1
ATOM 937 O O . ILE A 1 123 ? 11.715 -16.055 -5.660 1.00 91.81 123 ILE A O 1
ATOM 941 N N . PRO A 1 124 ? 13.858 -16.117 -4.899 1.00 86.94 124 PRO A N 1
ATOM 942 C CA . PRO A 1 124 ? 13.823 -17.493 -4.408 1.00 86.94 124 PRO A CA 1
ATOM 943 C C . PRO A 1 124 ? 12.869 -17.695 -3.226 1.00 86.94 124 PRO A C 1
ATOM 945 O O . PRO A 1 124 ? 12.625 -16.725 -2.468 1.00 86.94 124 PRO A O 1
#